Protein AF-A0A349IPI4-F1 (afdb_monomer_lite)

Structure (mmCIF, N/CA/C/O backbone):
data_AF-A0A349IPI4-F1
#
_entry.id   AF-A0A349IPI4-F1
#
loop_
_atom_site.group_PDB
_atom_site.id
_atom_site.type_symbol
_atom_site.label_atom_id
_atom_site.label_alt_id
_atom_site.label_comp_id
_atom_site.label_asym_id
_atom_site.label_entity_id
_atom_site.label_seq_id
_atom_site.pdbx_PDB_ins_code
_atom_site.Cartn_x
_atom_site.Cartn_y
_atom_site.Cartn_z
_atom_site.occupancy
_atom_site.B_iso_or_equiv
_atom_site.auth_seq_id
_atom_site.auth_comp_id
_atom_site.auth_asym_id
_atom_site.auth_atom_id
_atom_site.pdbx_PDB_model_num
ATOM 1 N N . MET A 1 1 ? 24.792 -7.033 6.393 1.00 47.62 1 MET A N 1
ATOM 2 C CA . MET A 1 1 ? 23.325 -7.141 6.549 1.00 47.62 1 MET A CA 1
ATOM 3 C C . MET A 1 1 ? 22.733 -5.956 5.803 1.00 47.62 1 MET A C 1
ATOM 5 O O . MET A 1 1 ? 23.174 -4.853 6.108 1.00 47.62 1 MET A O 1
ATOM 9 N N . PRO A 1 2 ? 21.882 -6.131 4.776 1.00 49.66 2 PRO A N 1
ATOM 10 C CA . PRO A 1 2 ? 21.307 -4.987 4.076 1.00 49.66 2 PRO A CA 1
ATOM 11 C C . PRO A 1 2 ? 20.485 -4.187 5.088 1.00 49.66 2 PRO A C 1
ATOM 13 O O . PRO A 1 2 ? 19.508 -4.690 5.633 1.00 49.66 2 PRO A O 1
ATOM 16 N N . GLN A 1 3 ? 20.937 -2.974 5.388 1.00 54.44 3 GLN A N 1
ATOM 17 C CA . GLN A 1 3 ? 20.214 -2.037 6.236 1.00 54.44 3 GLN A CA 1
ATOM 18 C C . GLN A 1 3 ? 18.953 -1.665 5.446 1.00 54.44 3 GLN A C 1
ATOM 20 O O . GLN A 1 3 ? 19.061 -1.179 4.327 1.00 54.44 3 GLN A O 1
ATOM 25 N N . GLN A 1 4 ? 17.761 -2.012 5.921 1.00 60.78 4 GLN A N 1
ATOM 26 C CA . GLN A 1 4 ? 16.518 -1.542 5.308 1.00 60.78 4 GLN A CA 1
ATOM 27 C C . GLN A 1 4 ? 16.015 -0.379 6.146 1.00 60.78 4 GLN A C 1
ATOM 29 O O . GLN A 1 4 ? 15.954 -0.487 7.368 1.00 60.78 4 GLN A O 1
ATOM 34 N N . THR A 1 5 ? 15.711 0.741 5.499 1.00 78.56 5 THR A N 1
ATOM 35 C CA . THR A 1 5 ? 15.111 1.881 6.187 1.00 78.56 5 THR A CA 1
ATOM 36 C C . THR A 1 5 ? 13.616 1.609 6.294 1.00 78.56 5 THR A C 1
ATOM 38 O O . THR A 1 5 ? 12.955 1.413 5.269 1.00 78.56 5 THR A O 1
ATOM 41 N N . HIS A 1 6 ? 13.108 1.544 7.525 1.00 85.88 6 HIS A N 1
ATOM 42 C CA . HIS A 1 6 ? 11.677 1.477 7.821 1.00 85.88 6 HIS A CA 1
ATOM 43 C C . HIS A 1 6 ? 11.177 2.862 8.180 1.00 85.88 6 HIS A C 1
ATOM 45 O O . HIS A 1 6 ? 11.681 3.490 9.107 1.00 85.88 6 HIS A O 1
ATOM 51 N N . GLU A 1 7 ? 10.182 3.325 7.437 1.00 90.25 7 GLU A N 1
ATOM 52 C CA . GLU A 1 7 ? 9.485 4.571 7.728 1.00 90.25 7 GLU A CA 1
ATOM 53 C C . GLU A 1 7 ? 8.028 4.266 8.031 1.00 90.25 7 GLU A C 1
ATOM 55 O O . GLU A 1 7 ? 7.359 3.592 7.248 1.00 90.25 7 GLU A O 1
ATOM 60 N N . GLU A 1 8 ? 7.540 4.777 9.156 1.00 91.81 8 GLU A N 1
ATOM 61 C CA . GLU A 1 8 ? 6.156 4.611 9.584 1.00 91.81 8 GLU A CA 1
ATOM 62 C C . GLU A 1 8 ? 5.413 5.944 9.511 1.00 91.81 8 GLU A C 1
ATOM 64 O O . GLU A 1 8 ? 5.876 6.973 10.003 1.00 91.81 8 GLU A O 1
ATOM 69 N N . TYR A 1 9 ? 4.234 5.914 8.899 1.00 91.69 9 TYR A N 1
ATOM 70 C CA . TYR A 1 9 ? 3.365 7.066 8.719 1.00 91.69 9 TYR A CA 1
ATOM 71 C C . TYR A 1 9 ? 1.973 6.732 9.236 1.00 91.69 9 TYR A C 1
ATOM 73 O O . TYR A 1 9 ? 1.240 5.974 8.603 1.00 91.69 9 TYR A O 1
ATOM 81 N N . THR A 1 10 ? 1.578 7.325 10.359 1.00 91.69 10 THR A N 1
ATOM 82 C CA . THR A 1 10 ? 0.194 7.241 10.836 1.00 91.69 10 THR A CA 1
ATOM 83 C C . THR A 1 10 ? -0.622 8.350 10.194 1.00 91.69 10 THR A C 1
ATOM 85 O O . THR A 1 10 ? -0.358 9.533 10.415 1.00 91.69 10 THR A O 1
ATOM 88 N N . ILE A 1 11 ? -1.600 7.970 9.374 1.00 91.06 11 ILE A N 1
ATOM 89 C CA . ILE A 1 11 ? -2.466 8.903 8.654 1.00 91.06 11 ILE A CA 1
ATOM 90 C C . ILE A 1 11 ? -3.916 8.418 8.650 1.00 91.06 11 ILE A C 1
ATOM 92 O O . ILE A 1 11 ? -4.203 7.236 8.844 1.00 91.06 11 ILE A O 1
ATOM 96 N N . SER A 1 12 ? -4.839 9.341 8.395 1.00 89.06 12 SER A N 1
ATOM 97 C CA . SER A 1 12 ? -6.255 9.016 8.233 1.00 89.06 12 SER A CA 1
ATOM 98 C C . SER A 1 12 ? -6.515 8.239 6.940 1.00 89.06 12 SER A C 1
ATOM 100 O O . SER A 1 12 ? -5.785 8.401 5.955 1.00 89.06 12 SER A O 1
ATOM 102 N N . GLY A 1 13 ? -7.576 7.427 6.935 1.00 84.50 13 GLY A N 1
ATOM 103 C CA . GLY A 1 13 ? -7.959 6.589 5.793 1.00 84.50 13 GLY A CA 1
ATOM 104 C C . GLY A 1 13 ? -8.093 7.374 4.484 1.00 84.50 13 GLY A C 1
ATOM 105 O O . GLY A 1 13 ? -7.604 6.926 3.448 1.00 84.50 13 GLY A O 1
ATOM 106 N N 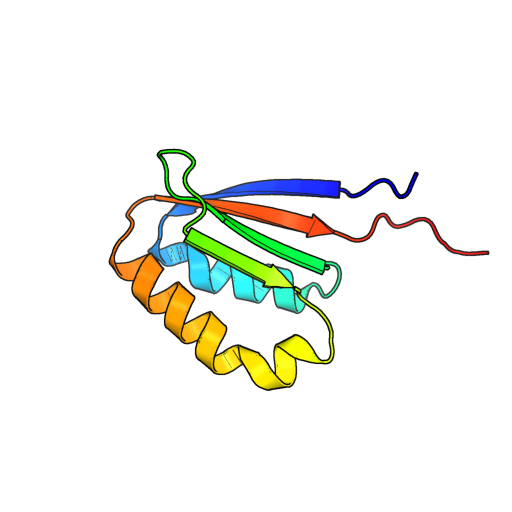. ASP A 1 14 ? -8.624 8.601 4.524 1.00 84.75 14 ASP A N 1
ATOM 107 C CA . ASP A 1 14 ? -8.781 9.452 3.332 1.00 84.75 14 ASP A CA 1
ATOM 108 C C . ASP A 1 14 ? -7.440 9.797 2.650 1.00 84.75 14 ASP A C 1
ATOM 110 O O . ASP A 1 14 ? -7.359 9.908 1.424 1.00 84.75 14 ASP A O 1
ATOM 114 N N . LYS A 1 15 ? -6.358 9.899 3.434 1.00 89.06 15 LYS A N 1
ATOM 115 C CA . LYS A 1 15 ? -5.013 10.233 2.943 1.00 89.06 15 LYS A CA 1
ATOM 116 C C . LYS A 1 15 ? -4.212 9.016 2.494 1.00 89.06 15 LYS A C 1
ATOM 118 O O . LYS A 1 15 ? -3.162 9.189 1.868 1.00 89.06 15 LYS A O 1
ATOM 123 N N . LEU A 1 16 ? -4.700 7.804 2.761 1.00 88.06 16 LEU A N 1
ATOM 124 C CA . LEU A 1 16 ? -4.021 6.539 2.469 1.00 88.06 16 LEU A CA 1
ATOM 125 C C . LEU A 1 16 ? -3.630 6.417 0.995 1.00 88.06 16 LEU A C 1
ATOM 127 O O . LEU A 1 16 ? -2.460 6.226 0.661 1.00 88.06 16 LEU A O 1
ATOM 131 N N . VAL A 1 17 ? -4.600 6.609 0.100 1.00 86.06 17 VAL A N 1
ATOM 132 C CA . VAL A 1 17 ? -4.390 6.499 -1.350 1.00 86.06 17 VAL A CA 1
ATOM 133 C C . VAL A 1 17 ? -3.392 7.547 -1.846 1.00 86.06 17 VAL A C 1
ATOM 135 O O . VAL A 1 17 ? -2.515 7.236 -2.655 1.00 86.06 17 VAL A O 1
ATOM 138 N N . SER A 1 18 ? -3.507 8.786 -1.363 1.00 88.88 18 SER A N 1
ATOM 139 C CA . SER A 1 18 ? -2.623 9.887 -1.754 1.00 88.88 18 SER A CA 1
ATOM 140 C 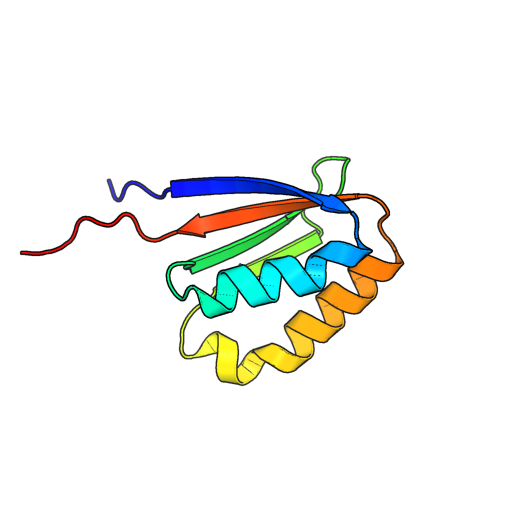C . SER A 1 18 ? -1.181 9.625 -1.329 1.00 88.88 18 SER A C 1
ATOM 142 O O . SER A 1 18 ? -0.277 9.757 -2.153 1.00 88.88 18 SER A O 1
ATOM 144 N N . LYS A 1 19 ? -0.961 9.170 -0.087 1.00 90.06 19 LYS A N 1
ATOM 145 C CA . LYS A 1 19 ? 0.392 8.900 0.411 1.00 90.06 19 LYS A CA 1
ATOM 146 C C . LYS A 1 19 ? 1.048 7.726 -0.309 1.00 90.06 19 LYS A C 1
ATOM 148 O O . LYS A 1 19 ? 2.218 7.813 -0.666 1.00 90.06 19 LYS A O 1
ATOM 153 N N . ILE A 1 20 ? 0.294 6.663 -0.598 1.00 86.69 20 ILE A N 1
ATOM 154 C CA . ILE A 1 20 ? 0.812 5.510 -1.350 1.00 86.69 20 ILE A CA 1
ATOM 155 C C . ILE A 1 20 ? 1.216 5.915 -2.766 1.00 86.69 20 ILE A C 1
ATOM 157 O O . ILE A 1 20 ? 2.298 5.544 -3.214 1.00 86.69 20 ILE A O 1
ATOM 161 N N . LYS A 1 21 ? 0.406 6.724 -3.460 1.00 85.50 21 LYS A N 1
ATOM 162 C CA . LYS A 1 21 ? 0.784 7.269 -4.774 1.00 85.50 21 LYS A CA 1
ATOM 163 C C . LYS A 1 21 ? 2.082 8.073 -4.711 1.00 85.50 21 LYS A C 1
ATOM 165 O O . LYS A 1 21 ? 2.894 7.968 -5.624 1.00 85.50 21 LYS A O 1
ATOM 170 N N . GLU A 1 22 ? 2.276 8.855 -3.653 1.00 89.12 22 GLU A N 1
ATOM 171 C CA . GLU A 1 22 ? 3.497 9.631 -3.421 1.00 89.12 22 GLU A CA 1
ATOM 172 C C . GLU A 1 22 ? 4.723 8.715 -3.272 1.00 89.12 22 GLU A C 1
ATOM 174 O O . GLU A 1 22 ? 5.687 8.861 -4.019 1.00 89.12 22 GLU A O 1
ATOM 179 N N . ILE A 1 23 ? 4.632 7.700 -2.405 1.00 87.81 23 ILE A N 1
ATOM 180 C CA . ILE A 1 23 ? 5.697 6.713 -2.159 1.00 87.81 23 ILE A CA 1
ATOM 181 C C . ILE A 1 23 ? 6.037 5.931 -3.436 1.00 87.81 23 ILE A C 1
ATOM 183 O O . ILE A 1 23 ? 7.205 5.717 -3.758 1.00 87.81 23 ILE A O 1
ATOM 187 N N . VAL A 1 24 ? 5.019 5.511 -4.195 1.00 83.12 24 VAL A N 1
ATOM 188 C CA . VAL A 1 24 ? 5.211 4.811 -5.475 1.00 83.12 24 VAL A CA 1
ATOM 189 C C . VAL A 1 24 ? 5.901 5.721 -6.491 1.00 83.12 24 VAL A C 1
ATOM 191 O O . VAL A 1 24 ? 6.783 5.265 -7.217 1.00 83.12 24 VAL A O 1
ATOM 194 N N . LYS A 1 25 ? 5.540 7.008 -6.528 1.00 84.12 25 LYS A N 1
ATOM 195 C CA . LYS A 1 25 ? 6.152 8.000 -7.420 1.00 84.12 25 LYS A CA 1
ATOM 196 C C . LYS A 1 25 ? 7.612 8.291 -7.061 1.00 84.12 25 LYS A C 1
ATOM 198 O O . LYS A 1 25 ? 8.391 8.567 -7.968 1.00 84.12 25 LYS A O 1
ATOM 203 N N . GLU A 1 26 ? 7.994 8.211 -5.785 1.00 86.44 26 GLU A N 1
ATOM 204 C CA . GLU A 1 26 ? 9.402 8.308 -5.371 1.00 86.44 26 GLU A CA 1
ATOM 205 C C . GLU A 1 26 ? 10.266 7.161 -5.924 1.00 86.44 26 GLU A C 1
ATOM 207 O O . GLU A 1 26 ? 11.465 7.340 -6.123 1.00 86.44 26 GLU A O 1
ATOM 212 N N . GLY A 1 27 ? 9.686 5.978 -6.167 1.00 82.88 27 GLY A N 1
ATOM 213 C CA . GLY A 1 27 ? 10.370 4.846 -6.809 1.00 82.88 27 GLY A CA 1
ATOM 214 C C . GLY A 1 27 ? 11.495 4.189 -5.991 1.00 82.88 27 GLY A C 1
ATOM 215 O O . GLY A 1 27 ? 12.169 3.288 -6.486 1.00 82.88 27 GLY A O 1
ATOM 216 N N . ASN A 1 28 ? 11.711 4.610 -4.743 1.00 85.44 28 ASN A N 1
ATOM 217 C CA . ASN A 1 28 ? 12.742 4.082 -3.835 1.00 85.44 28 ASN A CA 1
ATOM 218 C C . ASN A 1 28 ? 12.200 3.025 -2.843 1.00 85.44 28 ASN A C 1
ATOM 220 O O . ASN A 1 28 ? 12.971 2.370 -2.128 1.00 85.44 28 ASN A O 1
ATOM 224 N N . ALA A 1 29 ? 10.876 2.864 -2.793 1.00 87.00 29 ALA A N 1
ATOM 225 C CA . ALA A 1 29 ? 10.189 1.933 -1.919 1.00 87.00 29 ALA A CA 1
ATOM 226 C C . ALA A 1 29 ? 10.132 0.539 -2.545 1.00 87.00 29 ALA A C 1
ATOM 228 O O . ALA A 1 29 ? 9.973 0.379 -3.751 1.00 87.00 29 ALA A O 1
ATOM 229 N N . ARG A 1 30 ? 10.270 -0.482 -1.701 1.00 87.25 30 ARG A N 1
ATOM 230 C CA . ARG A 1 30 ? 10.341 -1.895 -2.099 1.00 87.25 30 ARG A CA 1
ATOM 231 C C . ARG A 1 30 ? 9.171 -2.701 -1.576 1.00 87.25 30 ARG A C 1
ATOM 233 O O . ARG A 1 30 ? 8.772 -3.675 -2.209 1.00 87.25 30 ARG A O 1
ATOM 240 N N . LYS A 1 31 ? 8.643 -2.313 -0.419 1.00 88.62 31 LYS A N 1
ATOM 241 C CA . LYS A 1 31 ? 7.464 -2.915 0.191 1.00 88.62 31 LYS A CA 1
ATOM 242 C C . LYS A 1 31 ? 6.672 -1.842 0.923 1.00 88.62 31 LYS A C 1
ATOM 244 O O . LYS A 1 31 ? 7.259 -0.947 1.529 1.00 88.62 31 LYS A O 1
ATOM 249 N N . ILE A 1 32 ? 5.352 -1.950 0.847 1.00 89.94 32 ILE A N 1
ATOM 250 C CA . ILE A 1 32 ? 4.419 -1.192 1.674 1.00 89.94 32 ILE A CA 1
ATOM 251 C C . ILE A 1 32 ? 3.627 -2.184 2.515 1.00 89.94 32 ILE A C 1
ATOM 253 O O . ILE A 1 32 ? 3.164 -3.204 2.006 1.00 89.94 32 ILE A O 1
ATOM 257 N N . ILE A 1 33 ? 3.456 -1.859 3.789 1.00 91.81 33 ILE A N 1
ATOM 258 C CA . ILE A 1 33 ? 2.621 -2.587 4.739 1.00 91.81 33 ILE A CA 1
ATOM 259 C C . ILE A 1 33 ? 1.633 -1.577 5.320 1.00 91.81 33 ILE A C 1
ATOM 261 O O . ILE A 1 33 ? 2.025 -0.481 5.710 1.00 91.81 33 ILE A O 1
ATOM 265 N N . ILE A 1 34 ? 0.354 -1.927 5.373 1.00 90.69 34 ILE A N 1
ATOM 266 C CA . ILE A 1 34 ? -0.694 -1.095 5.962 1.00 90.69 34 ILE A CA 1
ATOM 267 C C . ILE A 1 34 ? -1.247 -1.822 7.178 1.00 90.69 34 ILE A C 1
ATOM 269 O O . ILE A 1 34 ? -1.709 -2.960 7.076 1.00 90.69 34 ILE A O 1
ATOM 273 N N . LYS A 1 35 ? -1.232 -1.143 8.320 1.00 90.94 35 LYS A N 1
ATOM 274 C CA . LYS A 1 35 ? -1.789 -1.625 9.582 1.00 90.94 35 LYS A CA 1
ATOM 275 C C . LYS A 1 35 ? -2.975 -0.774 10.018 1.00 90.94 35 LYS A C 1
ATOM 277 O O . LYS A 1 35 ? -2.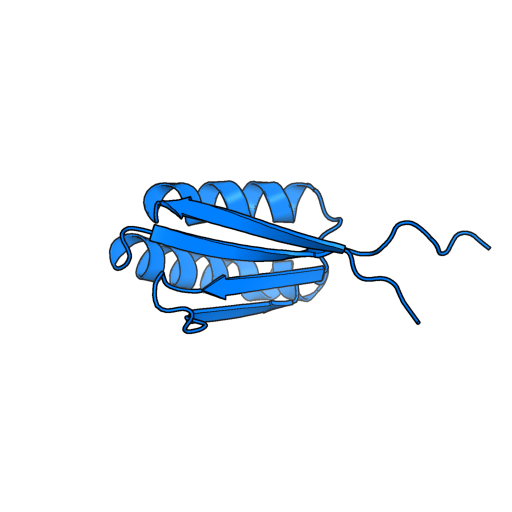998 0.432 9.765 1.00 90.94 35 LYS A O 1
ATOM 282 N N . LYS A 1 36 ? -3.950 -1.392 10.685 1.00 88.00 36 LYS A N 1
ATOM 283 C CA . LYS A 1 36 ? -4.990 -0.672 11.441 1.00 88.00 36 LYS A CA 1
ATOM 284 C C . LYS A 1 36 ? -4.441 -0.209 12.792 1.00 88.00 36 LYS A C 1
ATOM 286 O O . LYS A 1 36 ? -3.378 -0.653 13.216 1.00 88.00 36 LYS A O 1
ATOM 291 N N . GLU A 1 37 ? -5.181 0.663 13.470 1.00 84.62 37 GLU A N 1
ATOM 292 C CA . GLU A 1 37 ? -4.803 1.228 14.779 1.00 84.62 37 GLU A CA 1
ATOM 293 C C . GLU A 1 37 ? -4.484 0.176 15.855 1.00 84.62 37 GLU A C 1
ATOM 295 O O . GLU A 1 37 ? -3.618 0.392 16.692 1.00 84.62 37 GLU A O 1
ATOM 300 N N . ASP A 1 38 ? -5.125 -0.989 15.778 1.00 84.69 38 ASP A N 1
ATOM 301 C CA . ASP A 1 38 ? -4.938 -2.115 16.702 1.00 84.69 38 ASP A CA 1
ATOM 302 C C . ASP A 1 38 ? -3.620 -2.886 16.459 1.00 84.69 38 ASP A C 1
ATOM 304 O O . ASP A 1 38 ? -3.313 -3.857 17.141 1.00 84.69 38 ASP A O 1
ATOM 308 N N . GLY A 1 39 ? -2.845 -2.499 15.438 1.00 83.88 39 GLY A N 1
ATOM 309 C CA . GLY A 1 39 ? -1.587 -3.146 15.058 1.00 83.88 39 GLY A CA 1
ATOM 310 C C . GLY A 1 39 ? -1.735 -4.322 14.088 1.00 83.88 39 GLY A C 1
ATOM 311 O O . GLY A 1 39 ? -0.724 -4.813 13.575 1.00 83.88 39 GLY A O 1
ATOM 312 N N . GLU A 1 40 ? -2.963 -4.748 13.774 1.00 88.12 40 GLU A N 1
ATOM 313 C CA . GLU A 1 40 ? -3.204 -5.785 12.766 1.00 88.12 40 GLU A CA 1
ATOM 314 C C . GLU A 1 40 ? -2.820 -5.304 11.360 1.00 88.12 40 GLU A C 1
ATOM 316 O O . GLU A 1 40 ? -3.134 -4.184 10.947 1.00 88.12 40 GLU A O 1
ATOM 321 N N . THR A 1 41 ? -2.153 -6.176 10.603 1.00 90.81 41 THR A N 1
ATOM 322 C CA . THR A 1 41 ? -1.779 -5.901 9.210 1.00 90.81 41 THR A CA 1
ATOM 323 C C . THR A 1 41 ? -2.972 -6.169 8.306 1.00 90.81 41 THR A C 1
ATOM 325 O O . THR A 1 41 ? -3.460 -7.292 8.239 1.00 90.81 41 THR A O 1
ATOM 328 N N . LEU A 1 42 ? -3.440 -5.133 7.611 1.00 86.88 42 LEU A N 1
ATOM 329 C CA . LEU A 1 42 ? -4.561 -5.229 6.678 1.00 86.88 42 LEU A CA 1
ATOM 330 C C . LEU A 1 42 ? -4.102 -5.752 5.319 1.00 86.88 42 LEU A C 1
ATOM 332 O O . LEU A 1 42 ? -4.748 -6.606 4.720 1.00 86.88 42 LEU A O 1
ATOM 336 N N . ILE A 1 43 ? -2.996 -5.204 4.817 1.00 88.56 43 ILE A N 1
ATOM 337 C CA . ILE A 1 43 ? -2.438 -5.568 3.518 1.00 88.56 43 ILE A CA 1
ATOM 338 C C . ILE A 1 43 ? -0.947 -5.240 3.484 1.00 88.56 43 ILE A C 1
ATOM 340 O O . ILE A 1 43 ? -0.512 -4.212 4.001 1.00 88.56 43 ILE A O 1
ATOM 344 N N . GLU A 1 44 ? -0.167 -6.092 2.832 1.00 88.50 44 GLU A N 1
ATOM 345 C CA . GLU A 1 44 ? 1.212 -5.803 2.458 1.00 88.50 44 GLU A CA 1
ATOM 346 C C . GLU A 1 44 ? 1.436 -6.162 0.993 1.00 88.50 44 GLU A C 1
ATOM 348 O O . GLU A 1 44 ? 0.848 -7.114 0.476 1.00 88.50 44 GLU A O 1
ATOM 353 N N . PHE A 1 45 ? 2.265 -5.386 0.301 1.00 86.56 45 PHE A N 1
ATOM 354 C CA . PHE A 1 45 ? 2.595 -5.668 -1.089 1.00 86.56 45 PHE A CA 1
ATOM 355 C C . PHE A 1 45 ? 3.998 -5.180 -1.466 1.00 86.56 45 PHE A C 1
ATOM 357 O O . PHE A 1 45 ? 4.459 -4.131 -0.996 1.00 86.56 45 PHE A O 1
ATOM 364 N N . PRO A 1 46 ? 4.693 -5.922 -2.346 1.00 85.44 46 PRO A N 1
ATOM 365 C CA . PRO A 1 46 ? 5.963 -5.491 -2.904 1.00 85.44 46 PRO A CA 1
ATOM 366 C C . PRO A 1 46 ? 5.759 -4.397 -3.964 1.00 85.44 46 PRO A C 1
ATOM 368 O O . PRO A 1 46 ? 4.930 -4.518 -4.864 1.00 85.44 46 PRO A O 1
ATOM 371 N N . LEU A 1 47 ? 6.580 -3.351 -3.894 1.00 80.88 47 LEU A N 1
ATOM 372 C CA . LEU A 1 47 ? 6.697 -2.289 -4.892 1.00 80.88 47 LEU A CA 1
ATOM 373 C C . LEU A 1 47 ? 7.859 -2.570 -5.849 1.00 80.88 47 LEU A C 1
ATOM 375 O O . LEU A 1 47 ? 8.853 -1.853 -5.899 1.00 80.88 47 LEU A O 1
ATOM 379 N N . THR A 1 48 ? 7.752 -3.655 -6.612 1.00 78.06 48 THR A N 1
ATOM 380 C CA . THR A 1 48 ? 8.703 -3.947 -7.691 1.00 78.06 48 THR A CA 1
ATOM 381 C C . THR A 1 48 ? 8.187 -3.396 -9.016 1.00 78.06 48 THR A C 1
ATOM 383 O O . THR A 1 48 ? 6.982 -3.374 -9.266 1.00 78.06 48 THR A O 1
ATOM 386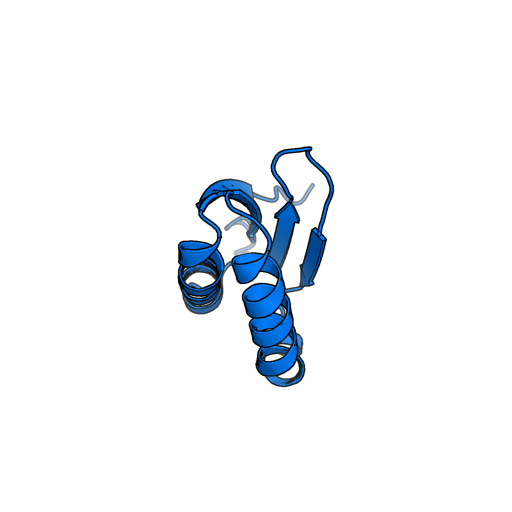 N N . ILE A 1 49 ? 9.101 -2.983 -9.899 1.00 69.75 49 ILE A N 1
ATOM 387 C CA . ILE A 1 49 ? 8.778 -2.384 -11.209 1.00 69.75 49 ILE A CA 1
ATOM 388 C C . ILE A 1 49 ? 7.826 -3.281 -12.029 1.00 69.75 49 ILE A C 1
ATOM 390 O O . ILE A 1 49 ? 6.935 -2.777 -12.706 1.00 69.75 49 ILE A O 1
ATOM 394 N N . GLY A 1 50 ? 7.947 -4.609 -11.911 1.00 70.19 50 GLY A N 1
ATOM 395 C CA . GLY A 1 50 ? 7.035 -5.562 -12.555 1.00 70.19 50 GLY A CA 1
ATOM 396 C C . GLY A 1 50 ? 5.671 -5.714 -11.865 1.00 70.19 50 GLY A C 1
ATOM 397 O O . GLY A 1 50 ? 4.666 -5.911 -12.543 1.00 70.19 50 GLY A O 1
ATOM 398 N N . ALA A 1 51 ? 5.605 -5.594 -10.535 1.00 73.38 51 ALA A N 1
ATOM 399 C CA . ALA A 1 51 ? 4.357 -5.744 -9.784 1.00 73.38 51 ALA A CA 1
ATOM 400 C C . ALA A 1 51 ? 3.445 -4.519 -9.918 1.00 73.38 51 ALA A C 1
ATOM 402 O O . ALA A 1 51 ? 2.232 -4.675 -10.033 1.00 73.38 51 ALA A O 1
ATOM 403 N N . VAL A 1 52 ? 4.009 -3.307 -9.960 1.00 71.56 52 VAL A N 1
ATOM 404 C CA . VAL A 1 52 ? 3.213 -2.072 -10.067 1.00 71.56 52 VAL A CA 1
ATOM 405 C C . VAL A 1 52 ? 2.418 -2.037 -11.380 1.00 71.56 52 VAL A C 1
ATOM 407 O O . VAL A 1 52 ? 1.257 -1.651 -11.366 1.00 71.56 52 VAL A O 1
ATOM 410 N N . GLY A 1 53 ? 2.973 -2.513 -12.500 1.00 76.06 53 GLY A N 1
ATOM 411 C CA . GLY A 1 53 ? 2.254 -2.541 -13.783 1.00 76.06 53 GLY A CA 1
ATOM 412 C C . GLY A 1 53 ? 1.066 -3.511 -13.823 1.00 76.06 53 GLY A C 1
ATOM 413 O O . GLY A 1 53 ? 0.040 -3.200 -14.422 1.00 76.06 53 GLY A O 1
ATOM 414 N N . VAL A 1 54 ? 1.181 -4.666 -13.161 1.00 78.69 54 VAL A N 1
ATOM 415 C CA . VAL A 1 54 ? 0.151 -5.724 -13.176 1.00 78.69 54 VAL A CA 1
ATOM 416 C C . VAL A 1 54 ? -0.879 -5.538 -12.057 1.00 78.69 54 VAL A C 1
ATOM 418 O O . VAL A 1 54 ? -2.052 -5.860 -12.235 1.00 78.69 54 VAL A O 1
ATOM 421 N N . LEU A 1 55 ? -0.459 -5.001 -10.906 1.00 74.19 55 LEU A N 1
ATOM 422 C CA . LEU A 1 55 ? -1.269 -4.936 -9.688 1.00 74.19 55 LEU A CA 1
ATOM 423 C C . LEU A 1 55 ? -1.661 -3.513 -9.261 1.00 74.19 55 LEU A C 1
ATOM 425 O O . LEU A 1 55 ? -2.334 -3.369 -8.244 1.00 74.19 55 LEU A O 1
ATOM 429 N N . ALA A 1 56 ? -1.322 -2.458 -10.013 1.00 74.88 56 ALA A N 1
ATOM 430 C CA . ALA A 1 56 ? -1.697 -1.086 -9.640 1.00 74.88 56 ALA A CA 1
ATOM 431 C C . ALA A 1 56 ? -3.208 -0.919 -9.420 1.00 74.88 56 ALA A C 1
ATOM 433 O O . ALA A 1 56 ? -3.622 -0.396 -8.387 1.00 74.88 56 ALA A O 1
ATOM 434 N N . ALA A 1 57 ? -4.035 -1.382 -10.361 1.00 80.88 57 ALA A N 1
ATOM 435 C CA . ALA A 1 57 ? -5.491 -1.290 -10.250 1.00 80.88 57 ALA A CA 1
ATOM 436 C C . ALA A 1 57 ? -6.058 -2.043 -9.026 1.00 80.88 57 ALA A C 1
ATOM 438 O O . ALA A 1 57 ? -6.752 -1.407 -8.229 1.00 80.88 57 ALA A O 1
ATOM 439 N N . PRO A 1 58 ? -5.764 -3.344 -8.811 1.00 78.75 58 PRO A N 1
ATOM 440 C CA . PRO A 1 58 ? -6.295 -4.073 -7.659 1.00 78.75 58 PRO A CA 1
ATOM 441 C C . PRO A 1 58 ? -5.755 -3.560 -6.320 1.00 78.75 58 PRO A C 1
ATOM 443 O O . PRO A 1 58 ? -6.515 -3.499 -5.358 1.00 78.75 58 PRO A O 1
ATOM 446 N N . ILE A 1 59 ? -4.491 -3.129 -6.250 1.00 81.12 59 ILE A N 1
ATOM 447 C CA . ILE A 1 59 ? -3.917 -2.557 -5.024 1.00 81.12 59 ILE A CA 1
ATOM 448 C C . ILE A 1 59 ? -4.623 -1.245 -4.672 1.00 81.12 59 ILE A C 1
ATOM 450 O O . ILE A 1 59 ? -5.079 -1.080 -3.545 1.00 81.12 59 ILE A O 1
ATOM 454 N N . VAL A 1 60 ? -4.790 -0.331 -5.634 1.00 81.06 60 VAL A N 1
ATOM 455 C CA . VAL A 1 60 ? -5.503 0.937 -5.399 1.00 81.06 60 VAL A CA 1
ATOM 456 C C . VAL A 1 60 ? -6.966 0.694 -5.022 1.00 81.06 60 VAL A C 1
ATOM 458 O O . VAL A 1 60 ? -7.469 1.369 -4.127 1.00 81.06 60 VAL A O 1
ATOM 461 N N . ALA A 1 61 ? -7.637 -0.276 -5.648 1.00 85.94 61 ALA A N 1
ATOM 462 C CA . ALA A 1 61 ? -9.010 -0.641 -5.302 1.00 85.94 61 ALA A CA 1
ATOM 463 C C . ALA A 1 61 ? -9.120 -1.204 -3.874 1.00 85.94 61 ALA A C 1
ATOM 465 O O . ALA A 1 61 ? -9.975 -0.760 -3.111 1.00 85.94 61 ALA A O 1
ATOM 466 N N . ALA A 1 62 ? -8.230 -2.126 -3.488 1.00 86.00 62 ALA A N 1
ATOM 467 C CA . ALA A 1 62 ? -8.191 -2.695 -2.141 1.00 86.00 62 ALA A CA 1
ATOM 468 C C . ALA A 1 62 ? -7.905 -1.622 -1.081 1.00 86.00 62 ALA A C 1
ATOM 470 O O . ALA A 1 62 ? -8.608 -1.539 -0.077 1.00 86.00 62 ALA A O 1
ATOM 471 N N . ILE A 1 63 ? -6.927 -0.747 -1.334 1.00 84.50 63 ILE A N 1
ATOM 472 C CA . ILE A 1 63 ? -6.618 0.390 -0.460 1.00 84.50 63 ILE A CA 1
ATOM 473 C C . ILE A 1 63 ? -7.816 1.334 -0.359 1.00 84.50 63 ILE A C 1
ATOM 475 O O . ILE A 1 63 ? -8.136 1.771 0.737 1.00 84.50 63 ILE A O 1
ATOM 479 N N . GLY A 1 64 ? -8.484 1.648 -1.472 1.00 83.56 64 GLY A N 1
ATOM 480 C CA . GLY A 1 64 ? -9.659 2.522 -1.482 1.00 83.56 64 GLY A CA 1
ATOM 481 C C . GLY A 1 64 ? -10.828 1.946 -0.681 1.00 83.56 64 GLY A C 1
ATOM 482 O O . GLY A 1 64 ? -11.473 2.674 0.068 1.00 83.56 64 GLY A O 1
ATOM 483 N N . ALA A 1 65 ? -11.058 0.636 -0.782 1.00 86.25 65 ALA A N 1
ATOM 484 C CA . ALA A 1 65 ? -12.061 -0.055 0.021 1.00 86.25 65 ALA A CA 1
ATOM 485 C C . ALA A 1 65 ? -11.711 -0.023 1.517 1.00 86.25 65 ALA A C 1
ATOM 487 O O . ALA A 1 65 ? -12.563 0.307 2.335 1.00 86.25 65 ALA A O 1
ATOM 488 N N . LEU A 1 66 ? -10.453 -0.302 1.880 1.00 82.31 66 LEU A N 1
ATOM 489 C CA . LEU A 1 66 ? -9.992 -0.255 3.271 1.00 82.31 66 LEU A CA 1
ATOM 490 C C . LEU A 1 66 ? -10.024 1.169 3.841 1.00 82.31 66 LEU A C 1
ATOM 492 O O . LEU A 1 66 ? -10.493 1.361 4.956 1.00 82.31 66 LEU A O 1
ATOM 496 N N . ALA A 1 67 ? -9.597 2.167 3.066 1.00 82.00 67 ALA A N 1
ATOM 497 C CA . ALA A 1 67 ? -9.617 3.587 3.420 1.00 82.00 67 ALA A CA 1
ATOM 498 C C . ALA A 1 67 ? -11.021 4.107 3.756 1.00 82.00 67 ALA A C 1
ATOM 500 O O . ALA A 1 67 ? -11.155 5.012 4.573 1.00 82.00 67 ALA A O 1
ATOM 501 N N . ALA A 1 68 ? -12.060 3.540 3.137 1.00 82.81 68 ALA A N 1
ATOM 502 C CA . ALA A 1 68 ? -13.449 3.872 3.445 1.00 82.81 68 ALA A CA 1
ATOM 503 C C . ALA A 1 68 ? -13.948 3.228 4.751 1.00 82.81 68 ALA A C 1
ATOM 505 O O . ALA A 1 68 ? -14.939 3.684 5.316 1.00 82.81 68 ALA A O 1
ATOM 506 N N . LEU A 1 69 ? -13.286 2.165 5.218 1.00 82.19 69 LEU A N 1
ATOM 507 C CA . LEU A 1 69 ? -13.673 1.398 6.404 1.00 82.19 69 LEU A CA 1
ATOM 508 C C . LEU A 1 69 ? -12.891 1.802 7.659 1.00 82.19 69 LEU A C 1
ATOM 510 O O . LEU A 1 69 ? -13.404 1.635 8.763 1.00 82.19 69 LEU A O 1
ATOM 514 N N . VAL A 1 70 ? -11.662 2.310 7.512 1.00 81.69 70 VAL A N 1
ATOM 515 C CA . VAL A 1 70 ? -10.785 2.655 8.642 1.00 81.69 70 VAL A CA 1
ATOM 516 C C . VAL A 1 70 ? -10.611 4.165 8.784 1.00 81.69 70 VAL A C 1
ATOM 518 O O . VAL A 1 70 ? -10.269 4.858 7.828 1.00 81.69 70 VAL A O 1
ATOM 521 N N . SER A 1 71 ? -10.794 4.683 10.002 1.00 84.31 71 SER A N 1
ATOM 522 C CA . SER A 1 71 ? -10.559 6.104 10.298 1.00 84.31 71 SER A CA 1
ATOM 523 C C . SER A 1 71 ? -9.072 6.451 10.271 1.00 84.31 71 SER A C 1
ATOM 525 O O . SER A 1 71 ? -8.690 7.470 9.697 1.00 84.31 71 SER A O 1
ATOM 527 N N . ASN A 1 72 ? -8.228 5.599 10.863 1.00 87.94 72 ASN A N 1
ATOM 528 C CA . ASN A 1 72 ? -6.780 5.784 10.932 1.00 87.94 72 ASN A CA 1
ATOM 529 C C . ASN A 1 72 ? -6.042 4.481 10.620 1.00 87.94 72 ASN A C 1
ATOM 531 O O . ASN A 1 72 ? -6.496 3.385 10.953 1.00 87.94 72 ASN A O 1
ATOM 535 N N . CYS A 1 73 ? -4.882 4.616 9.991 1.00 90.62 73 CYS A N 1
ATOM 536 C CA . CYS A 1 73 ? -4.029 3.502 9.606 1.00 90.62 73 CYS A CA 1
ATOM 537 C C . CYS A 1 73 ? -2.557 3.923 9.596 1.00 90.62 73 CYS A C 1
ATOM 539 O O . CYS A 1 73 ? -2.219 5.091 9.389 1.00 90.62 73 CYS A O 1
ATOM 541 N N . THR A 1 74 ? -1.677 2.948 9.796 1.00 92.62 74 THR A N 1
ATOM 542 C CA . THR A 1 74 ? -0.228 3.136 9.770 1.00 92.62 74 THR A CA 1
ATOM 543 C C . THR A 1 74 ? 0.334 2.508 8.507 1.00 92.62 74 THR A C 1
ATOM 545 O O . THR A 1 74 ? 0.155 1.316 8.260 1.00 92.62 74 THR A O 1
ATOM 548 N N . ILE A 1 75 ? 1.012 3.314 7.698 1.00 92.62 75 ILE A N 1
ATOM 549 C CA . ILE A 1 75 ? 1.759 2.861 6.528 1.00 92.62 75 ILE A CA 1
ATOM 550 C C . ILE A 1 75 ? 3.203 2.647 6.955 1.00 92.62 75 ILE A C 1
ATOM 552 O O . ILE A 1 75 ? 3.856 3.594 7.382 1.00 92.62 75 ILE A O 1
ATOM 556 N N . ILE A 1 76 ? 3.713 1.437 6.783 1.00 92.56 76 ILE A N 1
ATOM 557 C CA . ILE A 1 76 ? 5.126 1.109 6.945 1.00 92.56 76 ILE A CA 1
ATOM 558 C C . ILE A 1 76 ? 5.725 0.939 5.555 1.00 92.56 76 ILE A C 1
ATOM 560 O O . ILE A 1 76 ? 5.233 0.152 4.743 1.00 92.56 76 ILE A O 1
ATOM 564 N N . VAL A 1 77 ? 6.782 1.687 5.273 1.00 92.50 77 VAL A N 1
ATOM 565 C CA . VAL A 1 77 ? 7.488 1.665 3.996 1.00 92.50 77 VAL A CA 1
ATOM 566 C C . VAL A 1 77 ? 8.872 1.084 4.214 1.00 92.50 77 VAL A C 1
ATOM 568 O O . VAL A 1 77 ? 9.663 1.620 4.988 1.00 92.50 77 VAL A O 1
ATOM 571 N N . GLU A 1 78 ? 9.178 0.008 3.494 1.00 90.62 78 GLU A N 1
ATOM 572 C CA . GLU A 1 78 ? 10.532 -0.535 3.425 1.00 90.62 78 GLU A CA 1
ATOM 573 C C . GLU A 1 78 ? 11.236 0.042 2.196 1.00 90.62 78 GLU A C 1
ATOM 575 O O . GLU A 1 78 ? 10.855 -0.246 1.052 1.00 90.62 78 GLU A O 1
ATOM 580 N N . ARG A 1 79 ? 12.275 0.855 2.411 1.00 88.25 79 ARG A N 1
ATOM 581 C CA . ARG A 1 79 ? 13.071 1.450 1.326 1.00 88.25 79 ARG A CA 1
ATOM 582 C C . ARG A 1 79 ? 14.398 0.725 1.116 1.00 88.25 79 ARG A C 1
ATOM 584 O O . ARG A 1 79 ? 14.938 0.066 2.008 1.00 88.25 79 ARG A O 1
ATOM 591 N N . LYS A 1 80 ? 14.943 0.832 -0.103 1.00 75.06 80 LYS A N 1
ATOM 592 C CA . LYS A 1 80 ? 16.330 0.425 -0.383 1.00 75.06 80 LYS A CA 1
ATOM 593 C C . LYS A 1 80 ? 17.261 1.363 0.382 1.00 75.06 80 LYS A C 1
ATOM 595 O O . LYS A 1 80 ? 17.213 2.560 0.119 1.00 75.06 80 LYS A O 1
ATOM 600 N N . ALA A 1 81 ? 18.126 0.854 1.266 1.00 65.31 81 ALA A N 1
ATOM 601 C CA . ALA A 1 81 ? 19.241 1.683 1.713 1.00 65.31 81 ALA A CA 1
ATOM 602 C C . ALA A 1 81 ? 20.083 2.066 0.500 1.00 65.31 81 ALA A C 1
ATOM 604 O O . ALA A 1 81 ? 20.450 1.225 -0.326 1.00 65.31 81 ALA A O 1
ATOM 605 N N . MET A 1 82 ? 20.355 3.357 0.399 1.00 56.84 82 MET A N 1
ATOM 606 C CA . MET A 1 82 ? 21.299 3.908 -0.550 1.00 56.84 82 MET A CA 1
ATOM 607 C C . MET A 1 82 ? 22.696 3.478 -0.092 1.00 56.84 82 MET A C 1
ATOM 609 O O . MET A 1 82 ? 23.240 4.033 0.856 1.00 56.84 82 MET A O 1
ATOM 613 N N . GLY A 1 83 ? 23.218 2.402 -0.680 1.00 59.59 83 GLY A N 1
ATOM 614 C CA . GLY A 1 83 ? 24.484 1.806 -0.260 1.00 59.59 83 GLY A CA 1
ATOM 615 C C . GLY A 1 83 ? 24.827 0.526 -1.013 1.00 59.59 83 GLY A C 1
ATOM 616 O O . GLY A 1 83 ? 25.074 -0.487 -0.378 1.00 59.59 83 GLY A O 1
ATOM 617 N N . ASP A 1 84 ?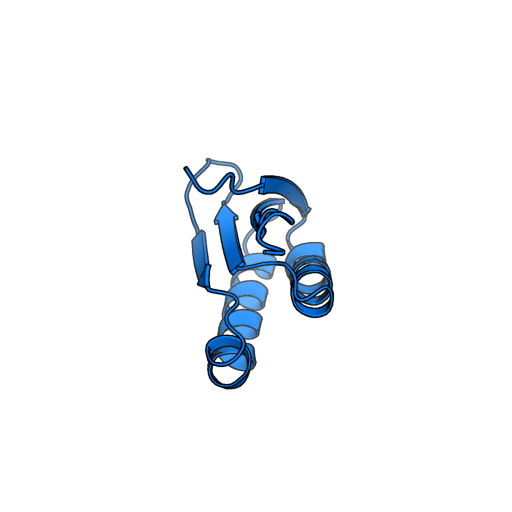 24.810 0.573 -2.344 1.00 53.69 84 ASP A N 1
ATOM 618 C CA . ASP A 1 84 ? 25.453 -0.425 -3.212 1.00 53.69 84 ASP A CA 1
ATOM 619 C C . ASP A 1 84 ? 25.880 0.285 -4.511 1.00 53.69 84 ASP A C 1
ATOM 621 O O . ASP A 1 84 ? 25.378 -0.006 -5.594 1.00 53.69 84 ASP A O 1
ATOM 625 N N . ASP A 1 85 ? 26.756 1.283 -4.371 1.00 48.62 85 ASP A N 1
ATOM 626 C CA . ASP A 1 85 ? 27.646 1.722 -5.448 1.00 48.62 85 ASP A CA 1
ATOM 627 C C . ASP A 1 85 ? 28.976 0.999 -5.184 1.00 48.62 85 ASP A C 1
ATOM 629 O O . ASP A 1 85 ? 29.635 1.256 -4.172 1.00 48.62 85 ASP A O 1
ATOM 633 N N . LYS A 1 86 ? 29.318 0.018 -6.022 1.00 47.81 86 LYS A N 1
ATOM 634 C CA . LYS A 1 86 ? 30.682 -0.501 -6.136 1.00 47.81 86 LYS A CA 1
ATOM 635 C C . LYS A 1 86 ? 31.156 -0.245 -7.553 1.00 47.81 86 LYS A C 1
ATOM 637 O O . LYS A 1 86 ? 30.399 -0.623 -8.475 1.00 47.81 86 LYS A O 1
#
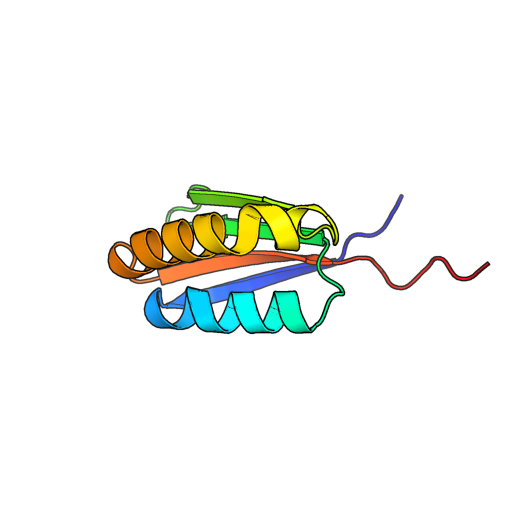
Secondary structure (DSSP, 8-state):
---EEEEEEEEEHHHHHHHHHHHHHH--EEEEEEEETTS-EEEEEE--HHHHHHHHHHHHHHHHHHHHH-SEEEEEEEEEPS----

Foldseek 3Di:
DFDWDKDKDKDFLVCQLVVVVVVLVVVQFFKKWKAAPVRHTPDIDTSDPVCCVVCVVVVSVSSNVVSVVGGIMMIITTGGPPDPDD

Radius of gyration: 13.17 Å; chains: 1; bounding box: 44×17×30 Å

Sequence (86 aa):
MPQQTHEEYTISGDKLVSKIKEIVKEGNARKIIIKKEDGETLIEFPLTIGAVGVLAAPIVAAIGALAALVSNCTIIVERKAMGDDK

pLDDT: mean 81.55, std 11.3, range [47.62, 92.62]